Protein AF-A0A9X1PLB2-F1 (afdb_monomer_lite)

Sequence (69 aa):
MRTQKQYLEEINRLLADYLREIENSDLKPLSAQVYQVQSKNFVRWINGDFTPGEVKKLKRKAQEKSEGN

Foldseek 3Di:
DEDDPVVLVVLVVVLVVVLVVLVPDPDDPVVSVVVNVVSVQVSCVHNPVDDPCVVVVVVVVVVVVVVPD

Organism: NCBI:txid2906456

Structure (mmCIF, N/CA/C/O backbone):
data_AF-A0A9X1PLB2-F1
#
_entry.id   AF-A0A9X1PLB2-F1
#
loop_
_atom_site.group_PDB
_atom_site.id
_atom_site.type_symbol
_atom_site.label_atom_id
_atom_site.label_alt_id
_atom_site.label_comp_id
_atom_site.label_asym_id
_atom_site.label_entity_id
_atom_site.label_seq_id
_atom_site.pdbx_PDB_ins_code
_atom_site.Cartn_x
_atom_site.Cartn_y
_atom_site.Cartn_z
_atom_site.occupancy
_atom_site.B_iso_or_equiv
_atom_site.auth_seq_id
_atom_site.auth_comp_id
_atom_site.auth_asym_id
_atom_site.auth_atom_id
_atom_site.pdbx_PDB_model_num
ATOM 1 N N . MET A 1 1 ? -9.633 6.781 10.490 1.00 61.03 1 MET A N 1
ATOM 2 C CA . MET A 1 1 ? -10.966 6.522 9.895 1.00 61.03 1 MET A CA 1
ATOM 3 C C . MET A 1 1 ? -11.325 5.089 10.250 1.00 61.03 1 MET A C 1
ATOM 5 O O . MET A 1 1 ? -10.403 4.292 10.271 1.00 61.03 1 MET A O 1
ATOM 9 N N . ARG A 1 2 ? -12.572 4.748 10.592 1.00 73.94 2 ARG A N 1
ATOM 10 C CA . ARG A 1 2 ? -12.949 3.341 10.826 1.00 73.94 2 ARG A CA 1
ATOM 11 C C . ARG A 1 2 ? -13.820 2.872 9.671 1.00 73.94 2 ARG A C 1
ATOM 13 O O . ARG A 1 2 ? -14.856 3.477 9.416 1.00 73.94 2 ARG A O 1
ATOM 20 N N . THR A 1 3 ? -13.367 1.836 8.979 1.00 78.06 3 THR A N 1
ATOM 21 C CA . THR A 1 3 ? -14.058 1.252 7.824 1.00 78.06 3 THR A CA 1
ATOM 22 C C . THR A 1 3 ? -14.759 -0.040 8.244 1.00 78.06 3 THR A C 1
ATOM 24 O O . THR A 1 3 ? -14.309 -0.718 9.165 1.00 78.06 3 THR A O 1
ATOM 27 N N . GLN A 1 4 ? -15.877 -0.387 7.601 1.00 86.62 4 GLN A N 1
ATOM 28 C CA . GLN A 1 4 ? -16.564 -1.654 7.875 1.00 86.62 4 GLN A CA 1
ATOM 29 C C . GLN A 1 4 ? -15.705 -2.840 7.414 1.00 86.62 4 GLN A C 1
ATOM 31 O O . GLN A 1 4 ? -15.037 -2.761 6.382 1.00 86.62 4 GLN A O 1
ATOM 36 N N . LYS A 1 5 ? -15.764 -3.954 8.153 1.00 84.38 5 LYS A N 1
ATOM 37 C CA . LYS A 1 5 ? -14.911 -5.135 7.938 1.00 84.38 5 LYS A CA 1
ATOM 38 C C . LYS A 1 5 ? -14.955 -5.665 6.498 1.00 84.38 5 LYS A C 1
ATOM 40 O O . LYS A 1 5 ? -13.908 -5.939 5.929 1.00 84.38 5 LYS A O 1
ATOM 45 N N . GLN A 1 6 ? -16.142 -5.717 5.891 1.00 87.62 6 GLN A N 1
ATOM 46 C CA . GLN A 1 6 ? -16.323 -6.196 4.514 1.00 87.62 6 GLN A CA 1
ATOM 47 C C . GLN A 1 6 ? -15.527 -5.385 3.477 1.00 87.62 6 GLN A C 1
ATOM 49 O O . GLN A 1 6 ? -14.947 -5.944 2.555 1.00 87.62 6 GLN A O 1
ATOM 54 N N . TYR A 1 7 ? -15.442 -4.062 3.647 1.00 90.38 7 TYR A N 1
ATOM 55 C CA . TYR A 1 7 ? -14.659 -3.217 2.745 1.00 90.38 7 TYR A CA 1
ATOM 56 C C . TYR A 1 7 ? -13.170 -3.315 3.050 1.00 90.38 7 TYR A C 1
ATOM 58 O O . TYR A 1 7 ? -12.350 -3.188 2.152 1.00 90.38 7 TYR A O 1
ATOM 66 N N . LEU A 1 8 ? -12.806 -3.555 4.310 1.00 92.00 8 LEU A N 1
ATOM 67 C CA . LEU A 1 8 ? -11.415 -3.732 4.697 1.00 92.00 8 LEU A CA 1
ATOM 68 C C . LEU A 1 8 ? -10.808 -5.000 4.076 1.00 92.00 8 LEU A C 1
ATOM 70 O O . LEU A 1 8 ? -9.660 -4.968 3.640 1.00 92.00 8 LEU A O 1
ATOM 74 N N . GLU A 1 9 ? -11.556 -6.100 4.017 1.00 92.44 9 GLU A N 1
ATOM 75 C CA . GLU A 1 9 ? -11.114 -7.339 3.360 1.00 92.44 9 GLU A CA 1
ATOM 76 C C . GLU A 1 9 ? -10.816 -7.097 1.875 1.00 92.44 9 GLU A C 1
ATOM 78 O O . GLU A 1 9 ? -9.725 -7.417 1.400 1.00 92.44 9 GLU A O 1
ATOM 83 N N . GLU A 1 10 ? -11.728 -6.423 1.173 1.00 95.44 10 GLU A N 1
ATOM 84 C CA . GLU A 1 10 ? -11.541 -6.086 -0.239 1.00 95.44 10 GLU A CA 1
ATOM 85 C C . GLU A 1 10 ? -10.392 -5.091 -0.459 1.00 95.44 10 GLU A C 1
ATOM 87 O O . GLU A 1 10 ? -9.577 -5.266 -1.362 1.00 95.44 10 GLU A O 1
ATOM 92 N N . ILE A 1 11 ? -10.245 -4.080 0.401 1.00 95.44 11 ILE A N 1
ATOM 93 C CA . ILE A 1 11 ? -9.126 -3.132 0.316 1.00 95.44 11 ILE A CA 1
ATOM 94 C C . ILE A 1 11 ? -7.781 -3.835 0.534 1.00 95.44 11 ILE A C 1
ATOM 96 O O . ILE A 1 11 ? -6.801 -3.484 -0.120 1.00 95.44 11 ILE A O 1
ATOM 100 N N . ASN A 1 12 ? -7.707 -4.838 1.414 1.00 94.56 12 ASN A N 1
ATOM 101 C CA . ASN A 1 12 ? -6.486 -5.628 1.585 1.00 94.56 12 ASN A CA 1
ATOM 102 C C . ASN A 1 12 ? -6.171 -6.477 0.346 1.00 94.56 12 ASN A C 1
ATOM 104 O O . ASN A 1 12 ? -5.004 -6.568 -0.036 1.00 94.56 12 ASN A O 1
ATOM 108 N N . ARG A 1 13 ? -7.192 -7.051 -0.306 1.00 96.94 13 ARG A N 1
ATOM 109 C CA . ARG A 1 13 ? -7.026 -7.752 -1.588 1.00 96.94 13 ARG A CA 1
ATOM 110 C C . ARG A 1 13 ? -6.473 -6.806 -2.658 1.00 96.94 13 ARG A C 1
ATOM 112 O O . ARG A 1 13 ? -5.447 -7.106 -3.260 1.00 96.94 13 ARG A O 1
ATOM 119 N N . LEU A 1 14 ? -7.089 -5.633 -2.817 1.00 97.50 14 LEU A N 1
ATOM 120 C CA . LEU A 1 14 ? -6.654 -4.603 -3.767 1.00 97.50 14 LEU A CA 1
ATOM 121 C C . LEU A 1 14 ? -5.249 -4.073 -3.456 1.00 97.50 14 LEU A C 1
ATOM 123 O O . LEU A 1 14 ? -4.473 -3.817 -4.372 1.00 97.50 14 LEU A O 1
ATOM 127 N N . LEU A 1 15 ? -4.887 -3.936 -2.175 1.00 97.31 15 LEU A N 1
ATOM 128 C CA . LEU A 1 15 ? -3.530 -3.562 -1.778 1.00 97.31 15 LEU A CA 1
ATOM 129 C C . LEU A 1 15 ? -2.514 -4.615 -2.234 1.00 97.31 15 LEU A C 1
ATOM 131 O O . LEU A 1 15 ? -1.452 -4.247 -2.726 1.00 97.31 15 LEU A O 1
ATOM 135 N N . ALA A 1 16 ? -2.813 -5.905 -2.068 1.00 97.38 16 ALA A N 1
ATOM 136 C CA . ALA A 1 16 ? -1.915 -6.969 -2.507 1.00 97.38 16 ALA A CA 1
ATOM 137 C C . ALA A 1 16 ? -1.696 -6.932 -4.028 1.00 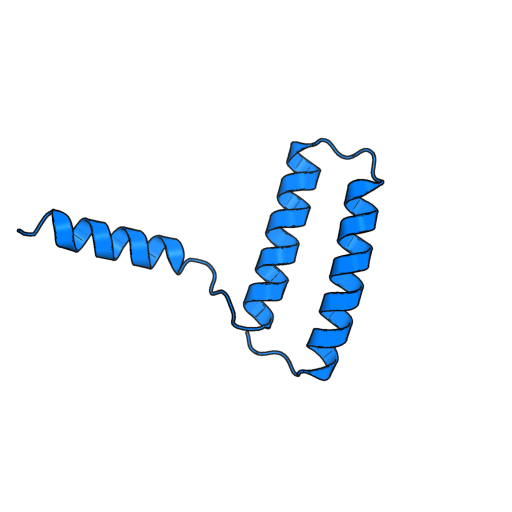97.38 16 ALA A C 1
ATOM 139 O O . ALA A 1 16 ? -0.553 -7.038 -4.475 1.00 97.38 16 ALA A O 1
ATOM 140 N N . ASP A 1 17 ? -2.763 -6.720 -4.800 1.00 98.00 17 ASP A N 1
ATOM 141 C CA . ASP A 1 17 ? -2.689 -6.592 -6.259 1.00 98.00 17 ASP A CA 1
ATOM 142 C C . ASP A 1 17 ? -1.862 -5.357 -6.663 1.00 98.00 17 ASP A C 1
ATOM 144 O O . ASP A 1 17 ? -0.903 -5.472 -7.425 1.00 98.00 17 ASP A O 1
ATOM 148 N N . TYR A 1 18 ? -2.124 -4.201 -6.048 1.00 97.38 18 TYR A N 1
ATOM 149 C CA . TYR A 1 18 ? -1.381 -2.961 -6.290 1.00 97.38 18 TYR A CA 1
ATOM 150 C C . TYR A 1 18 ? 0.120 -3.074 -5.978 1.00 97.38 18 TYR A C 1
ATOM 152 O O . TYR A 1 18 ? 0.962 -2.549 -6.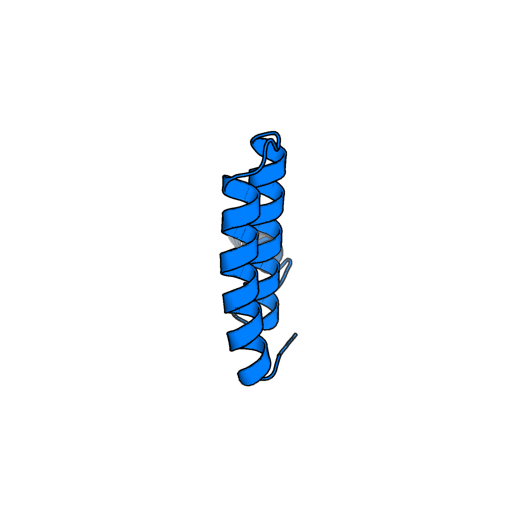707 1.00 97.38 18 TYR A O 1
ATOM 160 N N . LEU A 1 19 ? 0.492 -3.764 -4.895 1.00 97.06 19 LEU A N 1
ATOM 161 C CA . LEU A 1 19 ? 1.902 -3.963 -4.552 1.00 97.06 19 LEU A CA 1
ATOM 162 C C . LEU A 1 19 ? 2.620 -4.817 -5.602 1.00 97.06 19 LEU A C 1
ATOM 164 O O . LEU A 1 19 ? 3.748 -4.487 -5.966 1.00 97.06 19 LEU A O 1
ATOM 168 N N . ARG A 1 20 ? 1.956 -5.851 -6.134 1.00 97.31 20 ARG A N 1
ATOM 169 C CA . ARG A 1 20 ? 2.494 -6.647 -7.245 1.00 97.31 20 ARG A CA 1
ATOM 170 C C . ARG A 1 20 ? 2.628 -5.818 -8.517 1.00 97.31 20 ARG A C 1
ATOM 172 O O . ARG A 1 20 ? 3.611 -5.975 -9.233 1.00 97.31 20 ARG A O 1
ATOM 179 N N . GLU A 1 21 ? 1.675 -4.936 -8.811 1.00 97.00 21 GLU A N 1
ATOM 180 C CA . GLU A 1 21 ? 1.780 -4.027 -9.960 1.00 97.00 21 GLU A CA 1
ATOM 181 C C . GLU A 1 21 ? 2.997 -3.105 -9.835 1.00 97.00 21 GLU A C 1
ATOM 183 O O . GLU A 1 21 ? 3.743 -2.955 -10.799 1.00 97.00 21 GLU A O 1
ATOM 188 N N . ILE A 1 22 ? 3.262 -2.556 -8.643 1.00 95.81 22 ILE A N 1
ATOM 189 C CA . ILE A 1 22 ? 4.473 -1.759 -8.398 1.00 95.81 22 ILE A CA 1
ATOM 190 C C . ILE A 1 22 ? 5.736 -2.602 -8.606 1.00 95.81 22 ILE A C 1
ATOM 192 O O . ILE A 1 22 ? 6.674 -2.131 -9.245 1.00 95.81 22 ILE A O 1
ATOM 196 N N . GLU A 1 23 ? 5.784 -3.822 -8.070 1.00 93.00 23 GLU A N 1
ATOM 197 C CA . GLU A 1 23 ? 6.954 -4.707 -8.186 1.00 93.00 23 GLU A CA 1
ATOM 198 C C . GLU A 1 23 ? 7.276 -5.086 -9.636 1.00 93.00 23 GLU A C 1
ATOM 200 O O . GLU A 1 23 ? 8.446 -5.221 -9.981 1.00 93.00 23 GLU A O 1
ATOM 205 N N . ASN A 1 24 ? 6.255 -5.210 -10.486 1.00 95.25 24 ASN A N 1
ATOM 206 C CA . ASN A 1 24 ? 6.413 -5.538 -11.906 1.00 95.25 24 ASN A CA 1
ATOM 207 C C . ASN A 1 24 ? 6.508 -4.301 -12.816 1.00 95.25 24 ASN A C 1
ATOM 209 O O . ASN A 1 24 ? 6.601 -4.438 -14.035 1.00 95.25 24 ASN A O 1
ATOM 213 N N . SER A 1 25 ? 6.444 -3.095 -12.251 1.00 92.75 25 SER A N 1
ATOM 214 C CA . SER A 1 25 ? 6.506 -1.848 -13.012 1.00 92.75 25 SER A CA 1
ATOM 215 C C . SER A 1 25 ? 7.941 -1.383 -13.244 1.00 92.75 25 SER A C 1
ATOM 217 O O . SER A 1 25 ? 8.837 -1.650 -12.447 1.00 92.75 25 SER A O 1
ATOM 219 N N . ASP A 1 26 ? 8.141 -0.576 -14.285 1.00 94.94 26 ASP A N 1
ATOM 220 C CA . ASP A 1 26 ? 9.434 0.052 -14.590 1.00 94.94 26 ASP A CA 1
ATOM 221 C C . ASP A 1 26 ? 9.642 1.370 -13.804 1.00 94.94 26 ASP A C 1
ATOM 223 O O . ASP A 1 26 ? 10.201 2.361 -14.283 1.00 94.94 26 ASP A O 1
ATOM 227 N N . LEU A 1 27 ? 9.099 1.434 -12.581 1.00 93.06 27 LEU A N 1
ATOM 228 C CA . LEU A 1 27 ? 9.198 2.608 -11.721 1.00 93.06 27 LEU A CA 1
ATOM 229 C C . LEU A 1 27 ? 10.608 2.750 -11.147 1.00 93.06 27 LEU A C 1
ATOM 231 O O . LEU A 1 27 ? 11.255 1.787 -10.738 1.00 93.06 27 LEU A O 1
ATOM 235 N N . LYS A 1 28 ? 11.051 4.003 -10.987 1.00 95.81 28 LYS A N 1
ATOM 236 C CA . LYS A 1 28 ? 12.277 4.293 -10.235 1.00 95.81 28 LYS A CA 1
ATOM 237 C C . LYS A 1 28 ? 12.170 3.704 -8.818 1.00 95.81 28 LYS A C 1
ATOM 239 O O . LYS A 1 28 ? 11.129 3.895 -8.181 1.00 95.81 28 LYS A O 1
ATOM 244 N N . PRO A 1 29 ? 13.247 3.108 -8.267 1.00 93.50 29 PRO A N 1
ATOM 245 C CA . PRO A 1 29 ? 13.207 2.443 -6.961 1.00 93.50 29 PRO A CA 1
ATOM 246 C C . PRO A 1 29 ? 12.629 3.308 -5.833 1.00 93.50 29 PRO A C 1
ATOM 248 O O . PRO A 1 29 ? 11.822 2.841 -5.032 1.00 93.50 29 PRO A O 1
ATOM 251 N N . LEU A 1 30 ? 12.981 4.598 -5.805 1.00 94.44 30 LEU A N 1
ATOM 252 C CA . LEU A 1 30 ? 12.458 5.535 -4.812 1.00 94.44 30 LEU A CA 1
ATOM 253 C C . LEU A 1 30 ? 10.944 5.757 -4.959 1.00 94.44 30 LEU A C 1
ATOM 255 O O . LEU A 1 30 ? 10.229 5.804 -3.962 1.00 94.44 30 LEU A O 1
ATOM 259 N N . SER A 1 31 ? 10.443 5.873 -6.190 1.00 94.44 31 SER A N 1
ATOM 260 C CA . SER A 1 31 ? 9.012 6.045 -6.463 1.00 94.44 31 SER A CA 1
ATOM 2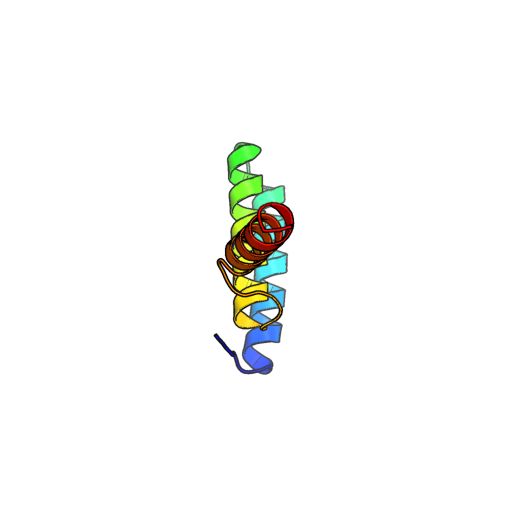61 C C . SER A 1 31 ? 8.222 4.806 -6.049 1.00 94.44 31 SER A C 1
ATOM 263 O O . SER A 1 31 ? 7.220 4.934 -5.346 1.00 94.44 31 SER A O 1
ATOM 265 N N . ALA A 1 32 ? 8.716 3.614 -6.404 1.00 95.25 32 ALA A N 1
ATOM 266 C CA . ALA A 1 32 ? 8.135 2.347 -5.972 1.00 95.25 32 ALA A CA 1
ATOM 267 C C . ALA A 1 32 ? 8.064 2.270 -4.439 1.00 95.25 32 ALA A C 1
ATOM 269 O O . ALA A 1 32 ? 6.997 2.029 -3.873 1.00 95.25 32 ALA A O 1
ATOM 270 N N . GLN A 1 33 ? 9.167 2.583 -3.751 1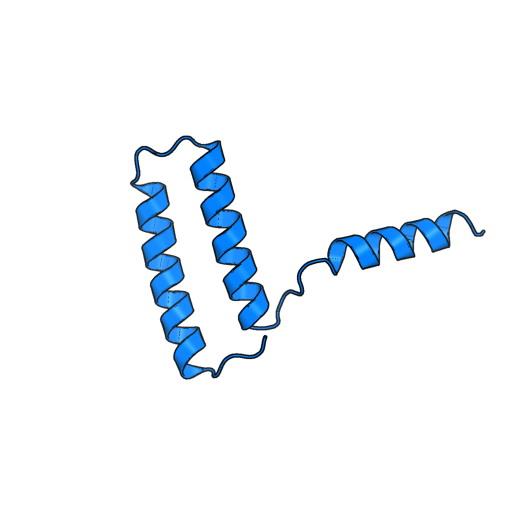.00 95.38 33 GLN A N 1
ATOM 271 C CA . GLN A 1 33 ? 9.213 2.597 -2.291 1.00 95.38 33 GLN A CA 1
ATOM 272 C C . GLN A 1 33 ? 8.190 3.570 -1.687 1.00 95.38 33 GLN A C 1
ATOM 274 O O . GLN A 1 33 ? 7.469 3.201 -0.757 1.00 95.38 33 GLN A O 1
ATOM 279 N N . VAL A 1 34 ? 8.092 4.796 -2.212 1.00 95.94 34 VAL A N 1
ATOM 280 C CA . VAL A 1 34 ? 7.116 5.790 -1.740 1.00 95.94 34 VAL A CA 1
ATOM 281 C C . VAL A 1 34 ? 5.694 5.255 -1.891 1.00 95.94 34 VAL A C 1
ATOM 283 O O . VAL A 1 34 ? 4.934 5.280 -0.923 1.00 95.94 34 VAL A O 1
ATOM 286 N N . TYR A 1 35 ? 5.330 4.721 -3.054 1.00 96.12 35 TYR A N 1
ATOM 287 C CA . TYR A 1 35 ? 3.982 4.205 -3.286 1.00 96.12 35 TYR A CA 1
ATOM 288 C C . TYR A 1 35 ? 3.632 3.010 -2.399 1.00 96.12 35 TYR A C 1
ATOM 290 O O . TYR A 1 35 ? 2.528 2.967 -1.847 1.00 96.12 35 TYR A O 1
ATOM 298 N N . GLN A 1 36 ? 4.567 2.084 -2.182 1.00 96.12 36 GLN A N 1
ATOM 299 C CA . GLN A 1 36 ? 4.360 0.967 -1.260 1.00 96.12 36 GLN A CA 1
ATOM 300 C C . GLN A 1 36 ? 4.171 1.452 0.184 1.00 96.12 36 GLN A C 1
ATOM 302 O O . GLN A 1 36 ? 3.273 0.988 0.885 1.00 96.12 36 GLN A O 1
ATOM 307 N N . VAL A 1 37 ? 4.994 2.397 0.648 1.00 95.25 37 VAL A N 1
ATOM 308 C CA . VAL A 1 37 ? 4.908 2.922 2.020 1.00 95.25 37 VAL A CA 1
ATOM 309 C C . VAL A 1 37 ? 3.598 3.679 2.237 1.00 95.25 37 VAL A C 1
ATOM 311 O O . VAL A 1 37 ? 2.926 3.463 3.247 1.00 95.25 37 VAL A O 1
ATOM 314 N N . GLN A 1 38 ? 3.213 4.550 1.303 1.00 94.31 38 GLN A N 1
ATOM 315 C CA . GLN A 1 38 ? 2.009 5.371 1.447 1.00 94.31 38 GLN A CA 1
ATOM 316 C C . GLN A 1 38 ? 0.731 4.527 1.403 1.00 94.31 38 GLN A C 1
ATOM 318 O O . GLN A 1 38 ? -0.135 4.697 2.260 1.00 94.31 38 GLN A O 1
ATOM 323 N N . SER A 1 39 ? 0.636 3.570 0.475 1.00 96.06 39 SER A N 1
ATOM 324 C CA . SER A 1 39 ? -0.520 2.666 0.379 1.00 96.06 39 SER A CA 1
ATOM 325 C C . SER A 1 39 ? -0.670 1.780 1.621 1.00 96.06 39 SER A C 1
ATOM 327 O O . SER A 1 39 ? -1.754 1.721 2.203 1.00 96.06 39 SER A O 1
ATOM 329 N N . LYS A 1 40 ? 0.422 1.181 2.119 1.00 95.50 40 LYS A N 1
ATOM 330 C CA . LYS A 1 40 ? 0.410 0.398 3.369 1.00 95.50 40 LYS A CA 1
ATOM 331 C C . LYS A 1 40 ? -0.021 1.247 4.567 1.00 95.50 40 LYS A C 1
ATOM 333 O O . LYS A 1 40 ? -0.837 0.809 5.375 1.00 95.50 40 LYS A O 1
ATOM 338 N N . ASN A 1 41 ? 0.489 2.473 4.687 1.00 93.81 41 ASN A N 1
ATOM 339 C CA . ASN A 1 41 ? 0.111 3.372 5.781 1.00 93.81 41 ASN A CA 1
ATOM 340 C C . ASN A 1 41 ? -1.352 3.818 5.694 1.00 93.81 41 ASN A C 1
ATOM 342 O O . ASN A 1 41 ? -2.010 3.929 6.728 1.00 93.81 41 ASN A O 1
ATOM 346 N N . PHE A 1 42 ? -1.872 4.034 4.484 1.00 93.25 42 PHE A N 1
ATOM 347 C CA . PHE A 1 42 ? -3.286 4.321 4.274 1.00 93.25 42 PHE A CA 1
ATOM 348 C C . PHE A 1 42 ? -4.165 3.167 4.767 1.00 93.25 42 PHE A C 1
ATOM 350 O O . PHE A 1 42 ? -5.062 3.397 5.576 1.00 93.25 42 PHE A O 1
ATOM 357 N N . VAL A 1 43 ? -3.857 1.923 4.381 1.00 93.88 43 VAL A N 1
ATOM 358 C CA . VAL A 1 43 ? -4.626 0.749 4.826 1.00 93.88 43 VAL A CA 1
ATOM 359 C C . VAL A 1 43 ? -4.559 0.570 6.346 1.00 93.88 43 VAL A C 1
ATOM 361 O O . VAL A 1 43 ? -5.588 0.393 6.996 1.00 93.88 43 VAL A O 1
ATOM 364 N N . ARG A 1 44 ? -3.377 0.736 6.953 1.00 92.00 44 ARG A N 1
ATOM 365 C CA . ARG A 1 44 ? -3.235 0.723 8.421 1.00 92.00 44 ARG A CA 1
ATOM 366 C C . ARG A 1 44 ? -4.066 1.814 9.099 1.00 92.00 44 ARG A C 1
ATOM 368 O O . ARG A 1 44 ? -4.623 1.580 10.169 1.00 92.00 44 ARG A O 1
ATOM 375 N N . TRP A 1 45 ? -4.181 2.995 8.488 1.00 91.31 45 TRP A N 1
ATOM 376 C CA . TRP A 1 45 ? -4.972 4.091 9.048 1.00 91.31 45 TRP A CA 1
ATOM 377 C C . TRP A 1 45 ? -6.472 3.819 9.047 1.00 91.31 45 TRP A C 1
ATOM 379 O O . TRP A 1 45 ? -7.169 4.153 10.009 1.00 91.31 45 TRP A O 1
ATOM 389 N N . ILE A 1 46 ? -6.977 3.218 7.975 1.00 90.56 46 ILE A N 1
ATOM 390 C CA . ILE A 1 46 ? -8.399 2.890 7.858 1.00 90.56 46 ILE A CA 1
ATOM 391 C C . ILE A 1 46 ? -8.773 1.611 8.626 1.00 90.56 46 ILE A C 1
ATOM 393 O O . ILE A 1 46 ? -9.944 1.449 8.974 1.00 90.56 46 ILE A O 1
ATOM 397 N N . ASN A 1 47 ? -7.792 0.740 8.907 1.00 88.94 47 ASN A N 1
ATOM 398 C CA . ASN A 1 47 ? -7.928 -0.395 9.826 1.00 88.94 47 ASN A CA 1
ATOM 399 C C . ASN A 1 47 ? -7.903 0.047 11.301 1.00 88.94 47 ASN A C 1
ATOM 401 O O . ASN A 1 47 ? -8.465 -0.607 12.171 1.00 88.94 47 ASN A O 1
ATOM 405 N N . GLY A 1 48 ? -7.285 1.197 11.586 1.00 86.50 48 GLY A N 1
ATOM 406 C CA . GLY A 1 48 ? -7.144 1.730 12.941 1.00 86.50 48 GLY A CA 1
ATOM 407 C C . GLY A 1 48 ? -5.852 1.328 13.658 1.00 86.50 48 GLY A C 1
ATOM 408 O O . GLY A 1 48 ? -5.673 1.720 14.806 1.00 86.50 48 GLY A O 1
ATOM 409 N N . ASP A 1 49 ? -4.927 0.638 12.984 1.00 84.88 49 ASP A N 1
ATOM 410 C CA . ASP A 1 49 ? -3.609 0.242 13.520 1.00 84.88 49 ASP A CA 1
ATOM 411 C C . ASP A 1 49 ? -2.573 1.378 13.496 1.00 84.88 49 ASP A C 1
ATOM 413 O O . ASP A 1 49 ? -1.412 1.213 13.884 1.00 84.88 49 ASP A O 1
ATOM 417 N N . PHE A 1 50 ? -2.942 2.520 12.922 1.00 84.31 50 PHE A N 1
ATOM 418 C CA . PHE A 1 50 ? -2.050 3.648 12.707 1.00 84.31 50 PHE A CA 1
ATOM 419 C C . PHE A 1 50 ? -2.843 4.950 12.661 1.00 84.31 50 PHE A C 1
ATOM 421 O O . PHE A 1 50 ? -3.851 5.035 11.969 1.00 84.31 50 PHE A O 1
ATOM 428 N N . THR A 1 51 ? -2.350 6.006 13.305 1.00 85.62 51 THR A N 1
ATOM 429 C CA . THR A 1 51 ? -2.842 7.365 13.060 1.00 85.62 51 THR A CA 1
ATOM 430 C C . THR A 1 51 ? -1.720 8.218 12.471 1.00 85.62 51 THR A C 1
ATOM 432 O O . THR A 1 51 ? -0.648 8.342 13.079 1.00 85.62 51 THR A O 1
ATOM 435 N N . PRO A 1 52 ? -1.937 8.869 11.314 1.00 84.19 52 PRO A N 1
ATOM 436 C CA . PRO A 1 52 ? -0.981 9.815 10.762 1.00 84.19 52 PRO A CA 1
ATOM 437 C C . PRO A 1 52 ? -0.558 10.866 11.798 1.00 84.19 52 PRO A C 1
ATOM 439 O O . PRO A 1 52 ? -1.383 11.512 12.441 1.00 84.19 52 PRO A O 1
ATOM 442 N N . GLY A 1 53 ? 0.754 11.029 11.974 1.00 82.50 53 GLY A N 1
ATOM 443 C CA . GLY A 1 53 ? 1.328 12.012 12.896 1.00 82.50 53 GLY A CA 1
ATOM 444 C C . GLY A 1 53 ? 1.455 11.575 14.362 1.00 82.50 53 GLY A C 1
ATOM 445 O O . GLY A 1 53 ? 2.108 12.290 15.123 1.00 82.50 53 GLY A O 1
ATOM 446 N N . GLU A 1 54 ? 0.940 10.409 14.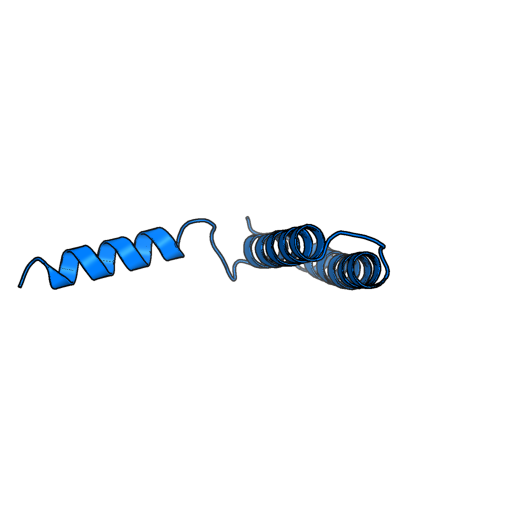775 1.00 78.88 54 GLU A N 1
ATOM 447 C CA . GLU A 1 54 ? 1.113 9.925 16.159 1.00 78.88 54 GLU A CA 1
ATOM 448 C C . GLU A 1 54 ? 2.583 9.716 16.533 1.00 78.88 54 GLU A C 1
ATOM 450 O O . GLU A 1 54 ? 3.013 10.122 17.610 1.00 78.88 54 GLU A O 1
ATOM 455 N N . VAL A 1 55 ? 3.392 9.185 15.614 1.00 71.75 55 VAL A N 1
ATOM 456 C CA . VAL A 1 55 ? 4.826 8.951 15.856 1.00 71.75 55 VAL A CA 1
ATOM 457 C C . VAL A 1 55 ? 5.571 10.259 16.156 1.00 71.75 55 VAL A C 1
ATOM 459 O O . VAL A 1 55 ? 6.424 10.296 17.041 1.00 71.75 55 VAL A O 1
ATOM 462 N N . LYS A 1 56 ? 5.226 11.361 15.472 1.00 68.88 56 LYS A N 1
ATOM 463 C CA . LYS A 1 56 ? 5.813 12.686 15.746 1.00 68.88 56 LYS A CA 1
ATOM 464 C C . LYS A 1 56 ? 5.382 13.218 17.116 1.00 68.88 56 LYS A C 1
ATOM 466 O O . LYS A 1 56 ? 6.207 13.784 17.825 1.00 68.88 56 LYS A O 1
ATOM 471 N N . LYS A 1 57 ? 4.123 12.993 17.517 1.00 68.19 57 LYS A N 1
ATOM 472 C CA . LYS A 1 57 ? 3.625 13.368 18.853 1.00 68.19 57 LYS A CA 1
ATOM 473 C C . LYS A 1 57 ? 4.328 12.589 19.968 1.00 68.19 57 LYS A C 1
ATOM 475 O O . LYS A 1 57 ? 4.676 13.186 20.981 1.00 68.19 57 LYS A O 1
ATOM 480 N N . LEU A 1 58 ? 4.557 11.288 19.781 1.00 71.12 58 LEU A N 1
ATOM 481 C CA . LEU A 1 58 ? 5.255 10.442 20.755 1.00 71.12 58 LEU A CA 1
ATOM 482 C C . LEU A 1 58 ? 6.725 10.842 20.912 1.00 71.12 58 LEU A C 1
ATOM 484 O O . LEU A 1 58 ? 7.192 10.988 22.037 1.00 71.12 58 LEU A O 1
ATOM 488 N N . LYS A 1 59 ? 7.433 11.091 19.801 1.00 71.19 59 LYS A N 1
ATOM 489 C CA . LYS A 1 59 ? 8.829 11.560 19.836 1.00 71.19 59 LYS A CA 1
ATOM 490 C C . LYS A 1 59 ? 8.970 12.916 20.527 1.00 71.19 59 LYS A C 1
ATOM 492 O O . LYS A 1 59 ? 9.852 13.065 21.363 1.00 71.19 59 LYS A O 1
ATOM 497 N N . ARG A 1 60 ? 8.062 13.860 20.250 1.00 72.94 60 ARG A N 1
ATOM 498 C CA . ARG A 1 60 ? 8.050 15.169 20.917 1.00 72.94 60 ARG A CA 1
ATOM 499 C C . ARG A 1 60 ? 7.829 15.040 22.429 1.00 72.94 60 ARG A C 1
ATOM 501 O O . ARG A 1 60 ? 8.594 15.597 23.200 1.00 72.94 60 ARG A O 1
ATOM 508 N N . LYS A 1 61 ? 6.858 14.222 22.854 1.00 70.06 61 LYS A N 1
ATOM 509 C CA . LYS A 1 61 ? 6.610 13.945 24.283 1.00 70.06 61 LYS A CA 1
ATOM 510 C C . LYS A 1 61 ? 7.784 13.251 24.983 1.00 70.06 61 LYS A C 1
ATOM 512 O O . LYS A 1 61 ? 7.975 13.444 26.177 1.00 70.06 61 LYS A O 1
ATOM 517 N N . ALA A 1 62 ? 8.527 12.404 24.271 1.00 72.50 62 ALA A N 1
ATOM 518 C CA . ALA A 1 62 ? 9.714 11.753 24.817 1.00 72.50 62 ALA A CA 1
ATOM 519 C C . ALA A 1 62 ? 10.865 12.754 25.019 1.00 72.50 62 ALA A C 1
ATOM 521 O O . ALA A 1 62 ? 11.497 12.717 26.068 1.00 72.50 62 ALA A O 1
ATOM 522 N N . GLN A 1 63 ? 11.074 13.674 24.068 1.00 70.31 63 GLN A N 1
ATOM 523 C CA . GLN A 1 63 ? 12.076 14.744 24.168 1.00 70.31 63 GLN A CA 1
ATOM 524 C C . GLN A 1 63 ? 11.762 15.736 25.301 1.00 70.31 63 GLN A C 1
ATOM 526 O O . GLN A 1 63 ? 12.636 16.041 26.108 1.00 70.31 63 GLN A O 1
ATOM 531 N N . GLU A 1 64 ? 10.495 16.145 25.437 1.00 71.56 64 GLU A N 1
ATOM 532 C CA . GLU A 1 64 ? 10.023 17.021 26.526 1.00 71.56 64 GLU A CA 1
ATOM 533 C C . GLU A 1 64 ? 10.247 16.403 27.925 1.00 71.56 64 GLU A C 1
ATOM 535 O O . GLU A 1 64 ? 10.474 17.125 28.891 1.00 71.56 64 GLU A O 1
ATOM 540 N N . LYS A 1 65 ? 10.218 15.067 28.057 1.00 66.81 65 LYS A N 1
ATOM 541 C CA . LYS A 1 65 ? 10.498 14.371 29.329 1.00 66.81 65 LYS A CA 1
ATOM 542 C C . LYS A 1 65 ? 11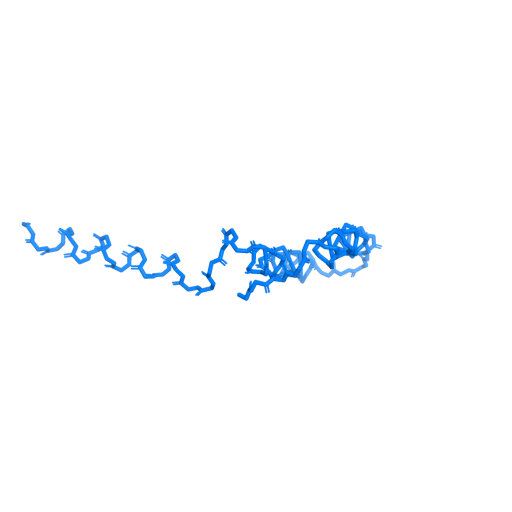.987 14.247 29.658 1.00 66.81 65 LYS A C 1
ATOM 544 O O . LYS A 1 65 ? 12.317 14.117 30.830 1.00 66.81 65 LYS A O 1
ATOM 549 N N . SER A 1 66 ? 12.864 14.240 28.657 1.00 65.81 66 SER A N 1
ATOM 550 C CA . SER A 1 66 ? 14.318 14.130 28.852 1.00 65.81 66 SER A CA 1
ATOM 551 C C . SER A 1 66 ? 15.003 15.467 29.140 1.00 65.81 66 SER A C 1
ATOM 553 O O . SER A 1 66 ? 16.075 15.466 29.728 1.00 65.81 66 SER A O 1
ATOM 555 N N . GLU A 1 67 ? 14.402 16.591 28.744 1.00 62.66 67 GLU A N 1
ATOM 556 C CA . GLU A 1 67 ? 14.948 17.941 28.978 1.00 62.66 67 GLU A CA 1
ATOM 557 C C . GLU A 1 67 ? 14.440 18.582 30.283 1.00 62.66 67 GLU A C 1
ATOM 559 O O . GLU A 1 67 ? 14.944 19.620 30.703 1.00 62.66 67 GLU A O 1
ATOM 564 N N . GLY A 1 68 ? 13.439 17.974 30.928 1.00 58.53 68 GLY A N 1
ATOM 565 C CA . GLY A 1 68 ? 12.823 18.463 32.164 1.00 58.53 68 GLY A CA 1
ATOM 566 C C . GLY A 1 68 ? 13.306 17.786 33.452 1.00 58.53 68 GLY A C 1
ATOM 567 O O . GLY A 1 68 ? 12.592 17.878 34.449 1.00 58.53 68 GLY A O 1
ATOM 568 N N . ASN A 1 69 ? 14.444 17.079 33.434 1.00 47.38 69 ASN A N 1
ATOM 569 C CA . ASN A 1 69 ? 15.001 16.380 34.600 1.00 47.38 69 ASN A CA 1
ATOM 570 C C . ASN A 1 69 ? 16.460 16.751 34.866 1.00 47.38 69 ASN A C 1
ATOM 572 O O . ASN A 1 69 ? 17.275 16.592 33.932 1.00 47.38 69 ASN A O 1
#

Secondary structure (DSSP, 8-state):
----HHHHHHHHHHHHHHHHHHHTS---HHHHHHHHHHHHHHHHHHHTS--TTHHHHHHHHHHHHHS--

pLDDT: mean 86.25, std 12.09, range [47.38, 98.0]

Radius of gyration: 16.55 Å; chains: 1; bounding box: 32×26×49 Å